Protein AF-A0AAV4ZH35-F1 (afdb_monomer)

Sequence (148 aa):
MRELVISVLALAVAAFVAVSGIGYVSPGAATRTEATAAATAGFRAYGGALTAYRISNRTLPSPAVWREELAPYLPGGSPLAPKGYAWSFGQDAAGPWFCISADAVEGRLQALRKAAAMFPHGAVSVGGACAGEGGAEAVAATYRPIGS

Nearest PDB structures (foldseek):
  5fr7-assembly1_B  TM=5.353E-01  e=1.078E+00  Erwinia amylovora CFBP1430
  6z46-assembly1_W  TM=4.268E-01  e=6.528E-01  Sulfolobus acidocaldarius
  2ab5-assembly1_B  TM=4.477E-01  e=1.147E+00  Saccharomyces cerevisiae
  4u6r-assembly1_A  TM=4.838E-01  e=5.854E+00  Homo sapiens
  6lad-assembly7_C  TM=2.116E-01  e=8.930E-01  Akkermansia muciniphila ATCC BAA-835

Structure (mmCIF, N/CA/C/O backbone):
data_AF-A0AAV4ZH35-F1
#
_entry.id   AF-A0AAV4ZH35-F1
#
loop_
_atom_site.group_PDB
_atom_site.id
_atom_site.type_symbol
_atom_site.label_atom_id
_atom_site.label_alt_id
_atom_site.label_comp_id
_atom_site.label_asym_id
_atom_site.label_entity_id
_atom_site.label_seq_id
_atom_site.pdbx_PDB_ins_code
_atom_site.Cartn_x
_atom_site.Cartn_y
_atom_site.Cartn_z
_atom_site.occupancy
_atom_site.B_iso_or_equiv
_atom_site.auth_seq_id
_atom_site.auth_comp_id
_atom_site.auth_asym_id
_atom_site.auth_atom_id
_atom_site.pdbx_PDB_model_num
ATOM 1 N N . MET A 1 1 ? -54.507 5.232 33.205 1.00 55.41 1 MET A N 1
ATOM 2 C CA . MET A 1 1 ? -53.692 4.056 32.812 1.00 55.41 1 MET A CA 1
ATOM 3 C C . MET A 1 1 ? -53.226 4.105 31.359 1.00 55.41 1 MET A C 1
ATOM 5 O O . MET A 1 1 ? -52.036 3.957 31.142 1.00 55.41 1 MET A O 1
ATOM 9 N N . ARG A 1 2 ? -54.102 4.362 30.375 1.00 56.75 2 ARG A N 1
ATOM 10 C CA . ARG A 1 2 ? -53.737 4.434 28.942 1.00 56.75 2 ARG A CA 1
ATOM 11 C C . ARG A 1 2 ? -52.661 5.485 28.610 1.00 56.75 2 ARG A C 1
ATOM 13 O O . ARG A 1 2 ? -51.748 5.182 27.857 1.00 56.75 2 ARG A O 1
ATOM 20 N N . GLU A 1 3 ? -52.734 6.660 29.235 1.00 58.72 3 GLU A N 1
ATOM 21 C CA . GLU A 1 3 ? -51.742 7.746 29.104 1.00 58.72 3 GLU A CA 1
ATOM 22 C C . GLU A 1 3 ? -50.324 7.294 29.502 1.00 58.72 3 GLU A C 1
ATOM 24 O O . GLU A 1 3 ? -49.390 7.444 28.723 1.00 58.72 3 GLU A O 1
ATOM 29 N N . LEU A 1 4 ? -50.189 6.645 30.668 1.00 64.75 4 LEU A N 1
ATOM 30 C CA . LEU A 1 4 ? -48.919 6.135 31.211 1.00 64.75 4 LEU A CA 1
ATOM 31 C C . LEU A 1 4 ? -48.272 5.076 30.310 1.00 64.75 4 LEU A C 1
ATOM 33 O O . LEU A 1 4 ? -47.059 5.076 30.123 1.00 64.75 4 LEU A O 1
ATOM 37 N N . VAL A 1 5 ? -49.077 4.186 29.726 1.00 71.25 5 VAL A N 1
ATOM 38 C CA . VAL A 1 5 ? -48.578 3.144 28.815 1.00 71.25 5 VAL A CA 1
ATOM 39 C C . VAL A 1 5 ? -47.995 3.767 27.545 1.00 71.25 5 VAL A C 1
ATOM 41 O O . VAL A 1 5 ? -46.941 3.341 27.081 1.00 71.25 5 VAL A O 1
ATOM 44 N N . ILE A 1 6 ? -48.636 4.812 27.012 1.00 72.38 6 ILE A N 1
ATOM 45 C CA . ILE A 1 6 ? -48.166 5.517 25.812 1.00 72.38 6 ILE A CA 1
ATOM 46 C C . ILE A 1 6 ? -46.859 6.267 26.100 1.00 72.38 6 ILE A C 1
ATOM 48 O O . ILE A 1 6 ? -45.949 6.234 25.272 1.00 72.38 6 ILE A O 1
ATOM 52 N N . SER A 1 7 ? -46.720 6.883 27.280 1.00 72.00 7 SER A N 1
ATOM 53 C CA . SER A 1 7 ? -45.491 7.601 27.653 1.00 72.00 7 SER A CA 1
ATOM 54 C C . SER A 1 7 ? -44.292 6.657 27.770 1.00 72.00 7 SER A C 1
ATOM 56 O O . SER A 1 7 ? -43.209 6.967 27.276 1.00 72.00 7 SER A O 1
ATOM 58 N N . VAL A 1 8 ? -44.485 5.486 28.384 1.00 73.00 8 VAL A N 1
ATOM 59 C CA . VAL A 1 8 ? -43.427 4.474 28.539 1.00 73.00 8 VAL A CA 1
ATOM 60 C C . VAL A 1 8 ? -43.024 3.891 27.185 1.00 73.00 8 VAL A C 1
ATOM 62 O O . VAL A 1 8 ? -41.834 3.722 26.921 1.00 73.00 8 VAL A O 1
ATOM 65 N N . LEU A 1 9 ? -43.991 3.646 26.295 1.00 73.19 9 LEU A N 1
ATOM 66 C CA . LEU A 1 9 ? -43.707 3.157 24.946 1.00 73.19 9 LEU A CA 1
ATOM 67 C C . LEU A 1 9 ? -42.924 4.192 24.123 1.00 73.19 9 LEU A C 1
ATOM 69 O O . LEU A 1 9 ? -41.961 3.840 23.447 1.00 73.19 9 LEU A O 1
ATOM 73 N N . ALA A 1 10 ? -43.294 5.472 24.219 1.00 71.75 10 ALA A N 1
ATOM 74 C CA . ALA A 1 10 ? -42.592 6.558 23.542 1.00 71.75 10 ALA A CA 1
ATOM 75 C C . ALA A 1 10 ? -41.143 6.698 24.034 1.00 71.75 10 ALA A C 1
ATOM 77 O O . ALA A 1 10 ? -40.230 6.855 23.223 1.00 71.75 10 ALA A O 1
ATOM 78 N N . LEU A 1 11 ? -40.916 6.568 25.347 1.00 72.00 11 LEU A N 1
ATOM 79 C CA . LEU A 1 11 ? -39.571 6.591 25.923 1.00 72.00 11 LEU A CA 1
ATOM 80 C C . LEU A 1 11 ? -38.731 5.390 25.468 1.00 72.00 11 LEU A C 1
ATOM 82 O O . LEU A 1 11 ? -37.556 5.551 25.143 1.00 72.00 11 LEU A O 1
ATOM 86 N N . ALA A 1 12 ? -39.333 4.199 25.400 1.00 68.50 12 ALA A N 1
ATOM 87 C CA . ALA A 1 12 ? -38.664 2.989 24.932 1.00 68.50 12 ALA A CA 1
ATOM 88 C C . ALA A 1 12 ? -38.254 3.098 23.455 1.00 68.50 12 ALA A C 1
ATOM 90 O O . ALA A 1 12 ? -37.127 2.754 23.104 1.00 68.50 12 ALA A O 1
ATOM 91 N N . VAL A 1 13 ? -39.129 3.638 22.601 1.00 74.25 13 VAL A N 1
ATOM 92 C CA . VAL A 1 13 ? -38.826 3.871 21.180 1.00 74.25 13 VAL A CA 1
ATOM 93 C C . VAL A 1 13 ? -37.738 4.935 21.020 1.00 74.25 13 VAL A C 1
ATOM 95 O O . VAL A 1 13 ? -36.795 4.726 20.259 1.00 74.25 13 VAL A O 1
ATOM 98 N N . ALA A 1 14 ? -37.803 6.037 21.771 1.00 67.44 14 ALA A N 1
ATOM 99 C CA . ALA A 1 14 ? -36.778 7.080 21.735 1.00 67.44 14 ALA A CA 1
ATOM 100 C C . ALA A 1 14 ? -35.400 6.557 22.182 1.00 67.44 14 ALA A C 1
ATOM 102 O O . ALA A 1 14 ? -34.391 6.849 21.539 1.00 67.44 14 ALA A O 1
ATOM 103 N N . ALA A 1 15 ? -35.356 5.728 23.229 1.00 66.06 15 ALA A N 1
ATOM 104 C CA . ALA A 1 15 ? -34.130 5.079 23.684 1.00 66.06 15 ALA A CA 1
ATOM 105 C C . ALA A 1 15 ? -33.573 4.104 22.633 1.00 66.06 15 ALA A C 1
ATOM 107 O O . ALA A 1 15 ? -32.371 4.104 22.371 1.00 66.06 15 ALA A O 1
ATOM 108 N N . PHE A 1 16 ? -34.437 3.324 21.976 1.00 63.53 16 PHE A N 1
ATOM 109 C CA . PHE A 1 16 ? -34.023 2.406 20.914 1.00 63.53 16 PHE A CA 1
ATOM 110 C C . PHE A 1 16 ? -33.427 3.159 19.720 1.00 63.53 16 PHE A C 1
ATOM 112 O O . PHE A 1 16 ? -32.374 2.778 19.211 1.00 63.53 16 PHE A O 1
ATOM 119 N N . VAL A 1 17 ? -34.047 4.268 19.307 1.00 63.22 17 VAL A N 1
ATOM 120 C CA . VAL A 1 17 ? -33.552 5.122 18.215 1.00 63.22 17 VAL A CA 1
ATOM 121 C C . VAL A 1 17 ? -32.226 5.788 18.587 1.00 63.22 17 VAL A C 1
ATOM 123 O O . V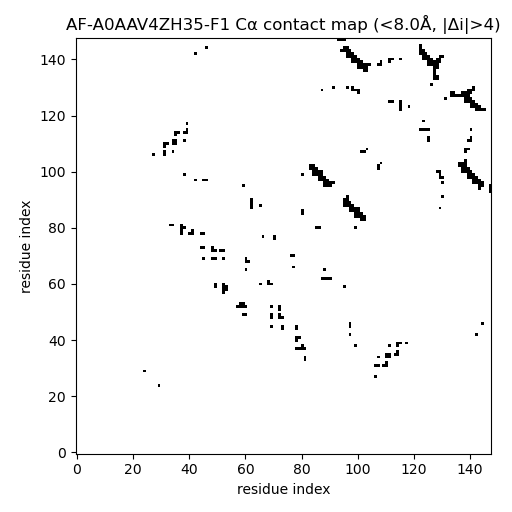AL A 1 17 ? -31.315 5.810 17.762 1.00 63.22 17 VAL A O 1
ATOM 126 N N . ALA A 1 18 ? -32.067 6.262 19.825 1.00 60.84 18 ALA A N 1
ATOM 127 C CA . ALA A 1 18 ? -30.813 6.852 20.291 1.00 60.84 18 ALA A CA 1
ATOM 128 C C . ALA A 1 18 ? -29.662 5.829 20.301 1.00 60.84 18 ALA A C 1
ATOM 130 O O . ALA A 1 18 ? -28.584 6.113 19.780 1.00 60.84 18 ALA A O 1
ATOM 131 N N . VAL A 1 19 ? -29.896 4.613 20.808 1.00 60.50 19 VAL A N 1
ATOM 132 C CA . VAL A 1 19 ? -28.891 3.533 20.814 1.00 60.50 19 VAL A CA 1
ATOM 133 C C . VAL A 1 19 ? -28.550 3.078 19.388 1.00 60.50 19 VAL A C 1
ATOM 135 O O . VAL A 1 19 ? -27.380 2.869 19.069 1.00 60.50 19 VAL A O 1
ATOM 138 N N . SER A 1 20 ? -29.548 3.003 18.503 1.00 54.78 20 SER A N 1
ATOM 139 C CA . SER A 1 20 ? -29.356 2.667 17.083 1.00 54.78 20 SER A CA 1
ATOM 140 C C . SER A 1 20 ? -28.564 3.746 16.333 1.00 54.78 20 SER A C 1
ATOM 142 O O . SER A 1 20 ? -27.688 3.433 15.527 1.00 54.78 20 SER A O 1
ATOM 144 N N . GLY A 1 21 ? -28.845 5.023 16.614 1.00 48.28 21 GLY A N 1
ATOM 145 C CA . GLY A 1 21 ? -28.201 6.173 15.978 1.00 48.28 21 GLY A CA 1
ATOM 146 C C . GLY A 1 21 ? -26.740 6.353 16.394 1.00 48.28 21 GLY A C 1
ATOM 147 O O . GLY A 1 21 ? -25.889 6.619 15.546 1.00 48.28 21 GLY A O 1
ATOM 148 N N . ILE A 1 22 ? -26.419 6.119 17.671 1.00 50.59 22 ILE A N 1
ATOM 149 C CA . ILE A 1 22 ? -25.038 6.163 18.186 1.00 50.59 22 ILE A CA 1
ATOM 150 C C . ILE A 1 22 ? -24.180 5.038 17.573 1.00 50.59 22 ILE A C 1
ATOM 152 O O . ILE A 1 22 ? -22.976 5.212 17.378 1.00 50.59 22 ILE A O 1
ATOM 156 N N . GLY A 1 23 ? -24.789 3.909 17.193 1.00 44.31 23 GLY A N 1
ATOM 157 C CA . GLY A 1 23 ? -24.106 2.827 16.479 1.00 44.31 23 GLY A CA 1
ATOM 158 C C . GLY A 1 23 ? -23.766 3.143 15.015 1.00 44.31 23 GLY A C 1
ATOM 159 O O . GLY A 1 23 ? -22.808 2.582 14.481 1.00 44.31 23 GLY A O 1
ATOM 160 N N . TYR A 1 24 ? -24.511 4.044 14.365 1.00 45.50 24 TYR A N 1
ATOM 161 C CA . TYR A 1 24 ? -24.396 4.290 12.921 1.00 45.50 24 TYR A CA 1
ATOM 162 C C . TYR A 1 24 ? -23.311 5.314 12.555 1.00 45.50 24 TYR A C 1
ATOM 164 O O . TYR A 1 24 ? -22.731 5.245 11.474 1.00 45.50 24 TYR A O 1
ATOM 172 N N . VAL A 1 25 ? -22.986 6.238 13.466 1.00 45.81 25 VAL A N 1
ATOM 173 C CA . VAL A 1 25 ? -21.999 7.307 13.233 1.00 45.81 25 VAL A CA 1
ATOM 174 C C . VAL A 1 25 ? -20.886 7.223 14.271 1.00 45.81 25 VAL A C 1
ATOM 176 O O . VAL A 1 25 ? -20.601 8.161 15.004 1.00 45.81 25 VAL A O 1
ATOM 179 N N . SER A 1 26 ? -20.236 6.065 14.358 1.00 47.34 26 SER A N 1
ATOM 180 C CA . SER A 1 26 ? -18.949 5.969 15.043 1.00 47.34 26 SER A CA 1
ATOM 181 C C . SER A 1 26 ? -17.914 6.752 14.216 1.00 47.34 26 SER A C 1
ATOM 183 O O . SER A 1 26 ? -17.639 6.355 13.081 1.00 47.34 26 SER A O 1
ATOM 185 N N . PRO A 1 27 ? -17.266 7.810 14.741 1.00 51.34 27 PRO A N 1
ATOM 186 C CA . PRO A 1 27 ? -16.141 8.464 14.057 1.00 51.34 27 PRO A CA 1
ATOM 187 C C . PRO A 1 27 ? -15.006 7.468 13.756 1.00 51.34 27 PRO A C 1
ATOM 189 O O . PRO A 1 27 ? -14.281 7.577 12.766 1.00 51.34 27 PRO A O 1
ATOM 192 N N . GLY A 1 28 ? -14.904 6.426 14.588 1.00 51.75 28 GLY A N 1
ATOM 193 C CA . GLY A 1 28 ? -14.036 5.274 14.374 1.00 51.75 28 GLY A CA 1
ATOM 194 C C . GLY A 1 28 ? -14.441 4.396 13.184 1.00 51.75 28 GLY A C 1
ATOM 195 O O . GLY A 1 28 ? -13.598 3.695 12.641 1.00 51.75 28 GLY A O 1
ATOM 196 N N . ALA A 1 29 ? -15.706 4.374 12.760 1.00 55.56 29 ALA A N 1
ATOM 197 C CA . ALA A 1 29 ? -16.138 3.654 11.560 1.00 55.56 29 ALA A CA 1
ATOM 198 C C . ALA A 1 29 ? -15.768 4.414 10.280 1.00 55.56 29 ALA A C 1
ATOM 200 O O . ALA A 1 29 ? -15.190 3.800 9.386 1.00 55.56 29 ALA A O 1
ATOM 201 N N . ALA A 1 30 ? -16.001 5.731 10.234 1.00 56.06 30 ALA A N 1
ATOM 202 C CA . ALA A 1 30 ? -15.651 6.577 9.087 1.00 56.06 30 ALA A CA 1
ATOM 203 C C . ALA A 1 30 ? -14.135 6.581 8.810 1.00 56.06 30 ALA A C 1
ATOM 205 O O . ALA A 1 30 ? -13.688 6.314 7.696 1.00 56.06 30 ALA A O 1
ATOM 206 N N . THR A 1 31 ? -13.326 6.757 9.858 1.00 61.12 31 THR A N 1
ATOM 207 C CA . THR A 1 31 ? -11.858 6.689 9.751 1.00 61.12 31 THR A CA 1
ATOM 208 C C . THR A 1 31 ? -11.361 5.303 9.328 1.00 61.12 31 THR A C 1
ATOM 210 O O . THR A 1 31 ? -10.392 5.192 8.577 1.00 61.12 31 THR A O 1
ATOM 213 N N . ARG A 1 32 ? -12.040 4.224 9.747 1.00 69.56 32 ARG A N 1
ATOM 214 C CA . ARG A 1 32 ? -11.732 2.858 9.292 1.00 69.56 32 ARG A CA 1
ATOM 215 C C . ARG A 1 32 ? -12.090 2.647 7.823 1.00 69.56 32 ARG A C 1
ATOM 217 O O . ARG A 1 32 ? -11.310 2.011 7.117 1.00 69.56 32 ARG A O 1
ATOM 224 N N . THR A 1 33 ? -13.231 3.150 7.352 1.00 73.81 33 THR A N 1
ATOM 225 C CA . THR A 1 33 ? -13.633 3.023 5.942 1.00 73.81 33 THR A CA 1
ATOM 226 C C . THR A 1 33 ? -12.721 3.819 5.021 1.00 73.81 33 THR A C 1
ATOM 228 O O . THR A 1 33 ? -12.295 3.283 4.002 1.00 73.81 33 THR A O 1
ATOM 231 N N . GLU A 1 34 ? -12.339 5.036 5.411 1.00 77.44 34 GLU A N 1
ATOM 232 C CA . GLU A 1 34 ? -11.369 5.846 4.669 1.00 77.44 34 GLU A CA 1
ATOM 233 C C . GLU A 1 34 ? -10.002 5.168 4.616 1.00 77.44 34 GLU A C 1
ATOM 235 O O . GLU A 1 34 ? -9.431 5.027 3.538 1.00 77.44 34 GLU A O 1
ATOM 240 N N . ALA A 1 35 ? -9.500 4.671 5.754 1.00 80.31 35 ALA A N 1
ATOM 241 C CA . ALA A 1 35 ? -8.216 3.979 5.793 1.00 80.31 35 ALA A CA 1
ATOM 242 C C . ALA A 1 35 ? -8.216 2.702 4.942 1.00 80.31 35 ALA A C 1
ATOM 244 O O . ALA A 1 35 ? -7.252 2.430 4.228 1.00 80.31 35 ALA A O 1
ATOM 245 N N . THR A 1 36 ? -9.318 1.949 4.974 1.00 83.31 36 THR A N 1
ATOM 246 C CA . THR A 1 36 ? -9.499 0.754 4.142 1.00 83.31 36 THR A CA 1
ATOM 247 C C . THR A 1 36 ? -9.489 1.124 2.659 1.00 83.31 36 THR A C 1
ATOM 249 O O . THR A 1 36 ? -8.731 0.544 1.886 1.00 83.31 36 THR A O 1
ATOM 252 N N . ALA A 1 37 ? -10.291 2.117 2.263 1.00 82.69 37 ALA A N 1
ATOM 253 C CA . ALA A 1 37 ? -10.400 2.554 0.876 1.00 82.69 37 ALA A CA 1
ATOM 254 C C . ALA A 1 37 ? -9.071 3.111 0.345 1.00 82.69 37 ALA A C 1
ATOM 256 O O . ALA A 1 37 ? -8.650 2.741 -0.750 1.00 82.69 37 ALA A O 1
ATOM 257 N N . ALA A 1 38 ? -8.382 3.937 1.135 1.00 83.81 38 ALA A N 1
ATOM 258 C CA . ALA A 1 38 ? -7.092 4.510 0.771 1.00 83.81 38 ALA A CA 1
ATOM 259 C C . ALA A 1 38 ? -6.000 3.437 0.643 1.00 83.81 38 ALA A C 1
ATOM 261 O O . ALA A 1 38 ? -5.235 3.465 -0.320 1.00 83.81 38 ALA A O 1
ATOM 262 N N . ALA A 1 39 ? -5.957 2.453 1.549 1.00 86.06 39 ALA A N 1
ATOM 263 C CA . ALA A 1 39 ? -5.027 1.330 1.445 1.00 86.06 39 ALA A CA 1
ATOM 264 C C . ALA A 1 39 ? -5.305 0.483 0.191 1.00 86.06 39 ALA A C 1
ATOM 266 O O . ALA A 1 39 ? -4.396 0.223 -0.595 1.00 86.06 39 ALA A O 1
ATOM 267 N N . THR A 1 40 ? -6.565 0.104 -0.053 1.00 86.44 40 THR A N 1
ATOM 268 C CA . THR A 1 40 ? -6.943 -0.692 -1.231 1.00 86.44 40 THR A CA 1
ATOM 269 C C . THR A 1 40 ? -6.671 0.047 -2.543 1.00 86.44 40 THR A C 1
ATOM 271 O O . THR A 1 40 ? -6.119 -0.544 -3.474 1.00 86.44 40 THR A O 1
ATOM 274 N N . ALA A 1 41 ? -7.028 1.331 -2.631 1.00 85.00 41 ALA A N 1
ATOM 275 C CA . ALA A 1 41 ? -6.751 2.155 -3.804 1.00 85.00 41 ALA A CA 1
ATOM 276 C C . ALA A 1 41 ? -5.242 2.335 -4.013 1.00 85.00 41 ALA A C 1
ATOM 278 O O . ALA A 1 41 ? -4.763 2.167 -5.132 1.00 85.00 41 ALA A O 1
ATOM 279 N N . GLY A 1 42 ? -4.491 2.593 -2.938 1.00 87.00 42 GLY A N 1
ATOM 280 C CA . GLY A 1 42 ? -3.040 2.749 -2.978 1.00 87.00 42 GLY A CA 1
ATOM 281 C C . GLY A 1 42 ? -2.325 1.500 -3.481 1.00 87.00 42 GLY A C 1
ATOM 282 O O . GLY A 1 42 ? -1.528 1.595 -4.407 1.00 87.00 42 GLY A O 1
ATOM 283 N N . PHE A 1 43 ? -2.665 0.315 -2.968 1.00 88.25 43 PHE A N 1
ATOM 284 C CA . PHE A 1 43 ? -2.069 -0.942 -3.435 1.00 88.25 43 PHE A CA 1
ATOM 285 C C . PHE A 1 43 ? -2.324 -1.202 -4.925 1.00 88.25 43 PHE A C 1
ATOM 287 O O . PHE A 1 43 ? -1.414 -1.609 -5.646 1.00 88.25 43 PHE A O 1
ATOM 294 N N . ARG A 1 44 ? -3.540 -0.927 -5.417 1.00 86.81 44 ARG A N 1
ATOM 295 C CA . ARG A 1 44 ? -3.870 -1.081 -6.844 1.00 86.81 44 ARG A CA 1
ATOM 296 C C . ARG A 1 44 ? -3.138 -0.060 -7.710 1.00 86.81 44 ARG A C 1
ATOM 298 O O . ARG A 1 44 ? -2.575 -0.433 -8.735 1.00 86.81 44 ARG A O 1
ATOM 305 N N . ALA A 1 45 ? -3.125 1.201 -7.285 1.00 87.75 45 ALA A N 1
ATOM 306 C CA . ALA A 1 45 ? -2.479 2.288 -8.009 1.00 87.75 45 ALA A CA 1
ATOM 307 C C . ALA A 1 45 ? -0.961 2.081 -8.091 1.00 87.75 45 ALA A C 1
ATOM 309 O O . ALA A 1 45 ? -0.403 2.093 -9.184 1.00 87.75 45 ALA A O 1
ATOM 310 N N . TYR A 1 46 ? -0.303 1.805 -6.963 1.00 89.38 46 TYR A N 1
ATOM 311 C CA . TYR A 1 46 ? 1.136 1.552 -6.931 1.00 89.38 46 TYR A CA 1
ATOM 312 C C . TYR A 1 46 ? 1.524 0.240 -7.608 1.00 89.38 46 TYR A C 1
ATOM 314 O O . TYR A 1 46 ? 2.534 0.200 -8.305 1.00 89.38 46 TYR A O 1
ATOM 322 N N . GLY A 1 47 ? 0.707 -0.812 -7.485 1.00 88.44 47 GLY A N 1
ATOM 323 C CA . GLY A 1 47 ? 0.904 -2.050 -8.237 1.00 88.44 47 GLY A CA 1
ATOM 324 C C . GLY A 1 47 ? 0.891 -1.814 -9.748 1.00 88.44 47 GLY A C 1
ATOM 325 O O . GLY A 1 47 ? 1.826 -2.214 -10.436 1.00 88.44 47 GLY A O 1
ATOM 326 N N . GLY A 1 48 ? -0.126 -1.110 -10.255 1.00 87.38 48 GLY A N 1
ATOM 327 C CA . GLY A 1 48 ? -0.224 -0.765 -11.675 1.00 87.38 48 GLY A CA 1
ATOM 328 C C . GLY A 1 48 ? 0.900 0.162 -12.146 1.00 87.38 48 GLY A C 1
ATOM 329 O O . GLY A 1 48 ? 1.500 -0.086 -13.193 1.00 87.38 48 GLY A O 1
ATOM 330 N N . ALA A 1 49 ? 1.237 1.182 -11.352 1.00 89.12 49 ALA A N 1
ATOM 331 C CA . ALA A 1 49 ? 2.333 2.100 -11.650 1.00 89.12 49 ALA A CA 1
ATOM 332 C C . ALA A 1 49 ? 3.685 1.380 -11.699 1.00 89.12 49 ALA A C 1
ATOM 334 O O . ALA A 1 49 ? 4.472 1.634 -12.605 1.00 89.12 49 ALA A O 1
ATOM 335 N N . LEU A 1 50 ? 3.943 0.438 -10.784 1.00 90.06 50 LEU A N 1
ATOM 336 C CA . LEU A 1 50 ? 5.162 -0.369 -10.805 1.00 90.06 50 LEU A CA 1
ATOM 337 C C . LEU A 1 50 ? 5.242 -1.233 -12.063 1.00 90.06 50 LEU A C 1
ATOM 339 O O . LEU A 1 50 ? 6.304 -1.325 -12.674 1.00 90.06 50 LEU A O 1
ATOM 343 N N . THR A 1 51 ? 4.133 -1.850 -12.474 1.00 89.56 51 THR A N 1
ATOM 344 C CA . THR A 1 51 ? 4.083 -2.607 -13.729 1.00 89.56 51 THR A CA 1
ATOM 345 C C . THR A 1 51 ? 4.411 -1.708 -14.923 1.00 89.56 51 THR A C 1
ATOM 347 O O . THR A 1 51 ? 5.266 -2.066 -15.732 1.00 89.56 51 THR A O 1
ATOM 350 N N . ALA A 1 52 ? 3.809 -0.519 -15.012 1.00 88.31 52 ALA A N 1
ATOM 351 C CA . ALA A 1 52 ? 4.080 0.436 -16.088 1.00 88.31 52 ALA A CA 1
ATOM 352 C C . ALA A 1 52 ? 5.532 0.959 -16.073 1.00 88.31 52 ALA A C 1
ATOM 354 O O . ALA A 1 52 ? 6.180 1.034 -17.122 1.00 88.31 52 ALA A O 1
ATOM 355 N N . TYR A 1 53 ? 6.071 1.242 -14.885 1.00 90.31 53 TYR A N 1
ATOM 356 C CA . TYR A 1 53 ? 7.464 1.638 -14.689 1.00 90.31 53 TYR A CA 1
ATOM 357 C C . TYR A 1 53 ? 8.425 0.540 -15.156 1.00 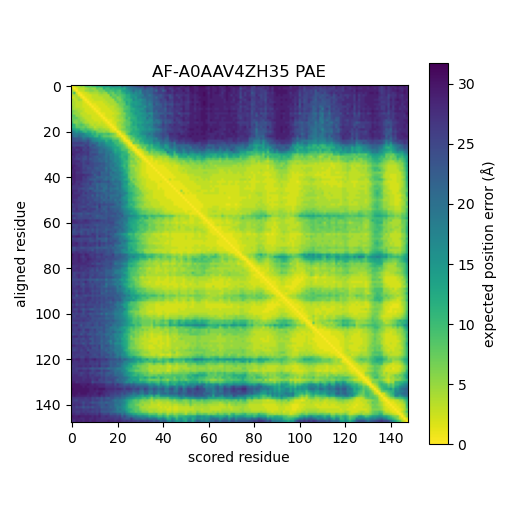90.31 53 TYR A C 1
ATOM 359 O O . TYR A 1 53 ? 9.360 0.820 -15.904 1.00 90.31 53 TYR A O 1
ATOM 367 N N . ARG A 1 54 ? 8.179 -0.723 -14.777 1.00 90.00 54 ARG A N 1
ATOM 368 C CA . ARG A 1 54 ? 9.008 -1.869 -15.188 1.00 90.00 54 ARG A CA 1
ATOM 369 C C . ARG A 1 54 ? 8.982 -2.082 -16.698 1.00 90.00 54 ARG A C 1
ATOM 371 O O . ARG A 1 5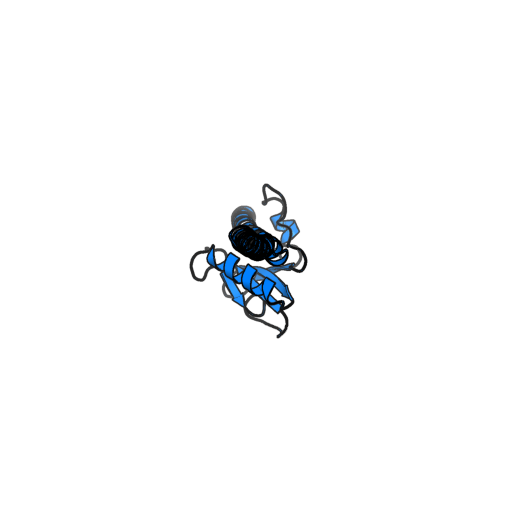4 ? 10.020 -2.390 -17.276 1.00 90.00 54 ARG A O 1
ATOM 378 N N . ILE A 1 55 ? 7.827 -1.900 -17.338 1.00 89.44 55 ILE A N 1
ATOM 379 C CA . ILE A 1 55 ? 7.703 -1.993 -18.801 1.00 89.44 55 ILE A CA 1
ATOM 380 C C . ILE A 1 55 ? 8.547 -0.908 -19.487 1.00 89.44 55 ILE A C 1
ATOM 382 O O . ILE A 1 55 ? 9.208 -1.191 -20.485 1.00 89.44 55 ILE A O 1
ATOM 386 N N . SER A 1 56 ? 8.558 0.305 -18.932 1.00 89.44 56 SER A N 1
ATOM 387 C CA . SER A 1 56 ? 9.212 1.470 -19.541 1.00 89.44 56 SER A CA 1
ATOM 388 C C . SER A 1 56 ? 10.724 1.510 -19.289 1.00 89.44 56 SER A C 1
ATOM 390 O O . SER A 1 56 ? 11.494 1.766 -20.209 1.00 89.44 56 SER A O 1
ATOM 392 N N . ASN A 1 57 ? 11.160 1.219 -18.060 1.00 88.94 57 ASN A N 1
ATOM 393 C CA . ASN A 1 57 ? 12.554 1.386 -17.631 1.00 88.94 57 ASN A CA 1
ATOM 394 C C . ASN A 1 57 ? 13.339 0.073 -17.545 1.00 88.94 57 ASN A C 1
ATOM 396 O O . ASN A 1 57 ? 14.564 0.095 -17.483 1.00 88.94 57 ASN A O 1
ATOM 400 N N . ARG A 1 58 ? 12.653 -1.081 -17.529 1.00 85.94 58 ARG A N 1
ATOM 401 C CA . ARG A 1 58 ? 13.245 -2.418 -17.305 1.00 85.94 58 ARG A CA 1
ATOM 402 C C . ARG A 1 58 ? 14.030 -2.556 -15.993 1.00 85.94 58 ARG A C 1
ATOM 404 O O . ARG A 1 58 ? 14.801 -3.497 -15.830 1.00 85.94 58 ARG A O 1
ATOM 411 N N . THR A 1 59 ? 13.801 -1.654 -15.047 1.00 86.88 59 THR A N 1
ATOM 412 C CA . THR A 1 59 ? 14.402 -1.635 -13.711 1.00 86.88 59 THR A CA 1
ATOM 413 C C . THR A 1 59 ? 13.312 -1.565 -12.642 1.00 86.88 59 THR A C 1
ATOM 415 O O . THR A 1 59 ? 12.128 -1.384 -12.944 1.00 86.88 59 THR A O 1
ATOM 418 N N . LEU A 1 60 ? 13.709 -1.748 -11.381 1.00 86.94 60 LEU A N 1
ATOM 419 C CA . LEU A 1 60 ? 12.871 -1.446 -10.224 1.00 86.94 60 LEU A CA 1
ATOM 420 C C . LEU A 1 60 ? 13.185 -0.034 -9.719 1.00 86.94 60 LEU A C 1
ATOM 422 O O . LEU A 1 60 ? 14.334 0.397 -9.840 1.00 86.94 60 LEU A O 1
ATOM 426 N N . PRO A 1 61 ? 12.188 0.672 -9.165 1.00 88.38 61 PRO A N 1
ATOM 427 C CA . PRO A 1 61 ? 12.410 1.992 -8.615 1.00 88.38 61 PRO A CA 1
ATOM 428 C C . PRO A 1 61 ? 13.275 1.934 -7.353 1.00 88.38 61 PRO A C 1
ATOM 430 O O . PRO A 1 61 ? 13.288 0.933 -6.630 1.00 88.38 61 PRO A O 1
ATOM 433 N N . SER A 1 62 ? 13.987 3.018 -7.064 1.00 88.31 62 SER A N 1
ATOM 434 C CA . SER A 1 62 ? 14.818 3.119 -5.863 1.00 88.31 62 SER A CA 1
ATOM 435 C C . SER A 1 62 ? 13.954 3.272 -4.602 1.00 88.31 62 SER A C 1
ATOM 437 O O . SER A 1 62 ? 13.114 4.171 -4.558 1.00 88.31 62 SER A O 1
ATOM 439 N N . PRO A 1 63 ? 14.185 2.501 -3.518 1.00 85.94 63 PRO A N 1
ATOM 440 C CA . PRO A 1 63 ? 13.441 2.642 -2.260 1.00 85.94 63 PRO A CA 1
ATOM 441 C C . PRO A 1 63 ? 13.459 4.038 -1.629 1.00 85.94 63 PRO A C 1
ATOM 443 O O . PRO A 1 63 ? 12.564 4.361 -0.853 1.00 85.94 63 PRO A O 1
ATOM 446 N N . ALA A 1 64 ? 14.444 4.877 -1.961 1.00 86.00 64 ALA A N 1
ATOM 447 C CA . ALA A 1 64 ? 14.536 6.240 -1.443 1.00 86.00 64 ALA A CA 1
ATOM 448 C C . ALA A 1 64 ? 13.642 7.242 -2.195 1.00 86.00 64 ALA A C 1
ATOM 450 O O . ALA A 1 64 ? 13.165 8.193 -1.584 1.00 86.00 64 ALA A O 1
ATOM 451 N N . VAL A 1 65 ? 13.420 7.032 -3.499 1.00 89.81 65 VAL A N 1
ATOM 452 C CA . VAL A 1 65 ? 12.751 7.993 -4.406 1.00 89.81 65 VAL A CA 1
ATOM 453 C C . VAL A 1 65 ? 11.636 7.353 -5.243 1.00 89.81 65 VAL A C 1
ATOM 455 O O . VAL A 1 65 ? 11.226 7.843 -6.294 1.00 89.81 65 VAL A O 1
ATOM 458 N N . TRP A 1 66 ? 11.127 6.211 -4.781 1.00 90.75 66 TRP A N 1
ATOM 459 C CA . TRP A 1 66 ? 10.134 5.419 -5.501 1.00 90.75 66 TRP A CA 1
ATOM 460 C C . TRP A 1 66 ? 8.845 6.196 -5.785 1.00 90.75 66 TRP A C 1
ATOM 462 O O . TRP A 1 66 ? 8.166 5.919 -6.770 1.00 90.75 66 TRP A O 1
ATOM 472 N N . ARG A 1 67 ? 8.477 7.163 -4.933 1.00 88.75 67 ARG A N 1
ATOM 473 C CA . ARG A 1 67 ? 7.258 7.957 -5.136 1.00 88.75 67 ARG A CA 1
ATOM 474 C C . ARG A 1 67 ? 7.417 8.906 -6.307 1.00 88.75 67 ARG A C 1
ATOM 476 O O . ARG A 1 67 ? 6.498 9.010 -7.111 1.00 88.75 67 ARG A O 1
ATOM 483 N N . GLU A 1 68 ? 8.558 9.577 -6.399 1.00 89.62 68 GLU A N 1
ATOM 484 C CA . GLU A 1 68 ? 8.895 10.482 -7.492 1.00 89.62 68 GLU A CA 1
ATOM 485 C C . GLU A 1 68 ? 9.018 9.710 -8.807 1.00 89.62 68 GLU A C 1
ATOM 487 O O . GLU A 1 68 ? 8.505 10.146 -9.834 1.00 89.62 68 GLU A O 1
ATOM 492 N N . GLU A 1 69 ? 9.625 8.525 -8.763 1.00 89.81 69 GLU A N 1
ATOM 493 C CA . GLU A 1 69 ? 9.805 7.664 -9.932 1.00 89.81 69 GLU A CA 1
ATOM 494 C C . GLU A 1 69 ? 8.492 7.047 -10.442 1.00 89.81 69 GLU A C 1
ATOM 496 O O . GLU A 1 69 ? 8.322 6.872 -11.651 1.00 89.81 69 GLU A O 1
ATOM 501 N N . LEU A 1 70 ? 7.541 6.742 -9.549 1.00 89.12 70 LEU A N 1
ATOM 502 C CA . LEU A 1 70 ? 6.220 6.223 -9.924 1.00 89.12 70 LEU A CA 1
ATOM 503 C C . LEU A 1 70 ? 5.194 7.321 -10.235 1.00 89.12 70 LEU A C 1
ATOM 505 O O . LEU A 1 70 ? 4.195 7.025 -10.891 1.00 89.12 70 LEU A O 1
ATOM 509 N N . ALA A 1 71 ? 5.417 8.568 -9.806 1.00 89.25 71 ALA A N 1
ATOM 510 C CA . ALA A 1 71 ? 4.483 9.680 -10.012 1.00 89.25 71 ALA A CA 1
ATOM 511 C C . ALA A 1 71 ? 4.024 9.858 -11.477 1.00 89.25 71 ALA A C 1
ATOM 513 O O . ALA A 1 71 ? 2.821 10.034 -11.683 1.00 89.25 71 ALA A O 1
ATOM 514 N N . PRO A 1 72 ? 4.896 9.740 -12.503 1.00 88.88 72 PRO A N 1
ATOM 515 C CA . PRO A 1 72 ? 4.482 9.851 -13.905 1.00 88.88 72 PRO A CA 1
ATOM 516 C C . PRO A 1 72 ? 3.494 8.767 -14.359 1.00 88.88 72 PRO A C 1
ATOM 518 O O . PRO A 1 72 ? 2.771 8.962 -15.331 1.00 88.88 72 PRO A O 1
ATOM 521 N N . TYR A 1 73 ? 3.452 7.627 -13.666 1.00 86.50 73 TYR A N 1
ATOM 522 C CA . TYR A 1 73 ? 2.638 6.461 -14.022 1.00 86.50 73 TYR A CA 1
ATOM 523 C C . TYR A 1 73 ? 1.323 6.386 -13.230 1.00 86.50 73 TYR A C 1
ATOM 525 O O . TYR A 1 73 ? 0.605 5.389 -13.312 1.00 86.50 73 TYR A O 1
ATOM 533 N N . LEU A 1 74 ? 0.997 7.427 -12.457 1.00 87.12 74 LEU A N 1
ATOM 534 C CA . LEU A 1 74 ? -0.192 7.498 -11.610 1.00 87.12 74 LEU A CA 1
ATOM 535 C C . LEU A 1 74 ? -1.192 8.519 -12.188 1.00 87.12 74 LEU A C 1
ATOM 537 O O . LEU A 1 74 ? -1.078 9.712 -11.905 1.00 87.12 74 LEU A O 1
ATOM 541 N N . PRO A 1 75 ? -2.213 8.084 -12.958 1.00 70.50 75 PRO A N 1
ATOM 542 C CA . PRO A 1 75 ? -3.106 8.977 -13.713 1.00 70.50 75 PRO A CA 1
ATOM 543 C C . PRO A 1 75 ? -4.043 9.859 -12.860 1.00 70.50 75 PRO A C 1
ATOM 545 O O . PRO A 1 75 ? -4.835 10.617 -13.408 1.00 70.50 75 PRO A O 1
ATOM 548 N N . GLY A 1 76 ? -3.955 9.793 -11.529 1.00 72.06 76 GLY A N 1
ATOM 549 C CA . GLY A 1 76 ? -4.682 10.656 -10.588 1.00 72.06 76 GLY A CA 1
ATOM 550 C C . GLY A 1 76 ? -3.789 11.265 -9.503 1.00 72.06 76 GLY A C 1
ATOM 551 O O . GLY A 1 76 ? -4.300 11.751 -8.498 1.00 72.06 76 GLY A O 1
ATOM 552 N N . GLY A 1 77 ? -2.465 11.211 -9.682 1.00 77.69 77 GLY A N 1
ATOM 553 C CA . GLY A 1 77 ? -1.491 11.602 -8.668 1.00 77.69 77 GLY A CA 1
ATOM 554 C C . GLY A 1 77 ? -1.204 10.509 -7.636 1.00 77.69 77 GLY A C 1
ATOM 555 O O . GLY A 1 77 ? -1.754 9.406 -7.674 1.00 77.69 77 GLY A O 1
ATOM 556 N N . SER A 1 78 ? -0.290 10.818 -6.717 1.00 79.88 78 SER A N 1
ATOM 557 C CA . SER A 1 78 ? 0.196 9.867 -5.718 1.00 79.88 78 SER A CA 1
ATOM 558 C C . SER A 1 78 ? -0.856 9.577 -4.642 1.00 79.88 78 SER A C 1
ATOM 560 O O . SER A 1 78 ? -1.301 10.516 -3.976 1.00 79.88 78 SER A O 1
ATOM 562 N N . PRO A 1 79 ? -1.218 8.298 -4.407 1.00 82.12 79 PRO A N 1
ATOM 563 C CA . PRO A 1 79 ? -2.075 7.908 -3.296 1.00 82.12 79 PRO A CA 1
ATOM 564 C C . PRO A 1 79 ? -1.562 8.472 -1.969 1.00 82.12 79 PRO A C 1
ATOM 566 O O . PRO A 1 79 ? -0.468 8.145 -1.504 1.00 82.12 79 PRO A O 1
ATOM 569 N N . LEU A 1 80 ? -2.361 9.329 -1.340 1.00 82.50 80 LEU A N 1
ATOM 570 C CA . LEU A 1 80 ? -2.043 9.849 -0.018 1.00 82.50 80 LEU A CA 1
ATOM 571 C C . LEU A 1 80 ? -2.259 8.757 1.028 1.00 82.50 80 LEU A C 1
ATOM 573 O O . LEU A 1 80 ? -3.239 8.010 0.987 1.00 82.50 80 LEU A O 1
ATOM 577 N N . ALA A 1 81 ? -1.337 8.672 1.985 1.00 84.06 81 ALA A N 1
ATOM 578 C CA . ALA A 1 81 ? -1.573 7.853 3.159 1.00 84.06 81 ALA A CA 1
ATOM 579 C C . ALA A 1 81 ? -2.653 8.530 4.027 1.00 84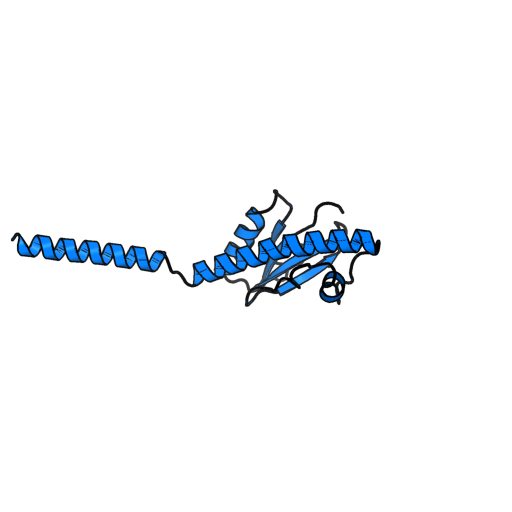.06 81 ALA A C 1
ATOM 581 O O . ALA A 1 81 ? -2.575 9.741 4.258 1.00 84.06 81 ALA A O 1
ATOM 582 N N . PRO A 1 82 ? -3.654 7.782 4.521 1.00 82.06 82 PRO A N 1
ATOM 583 C CA . PRO A 1 82 ? -4.589 8.293 5.514 1.00 82.06 82 PRO A CA 1
ATOM 584 C C . PRO A 1 82 ? -3.839 8.742 6.779 1.00 82.06 82 PRO A C 1
ATOM 586 O O . PRO A 1 82 ? -2.732 8.284 7.066 1.00 82.06 82 PRO A O 1
ATOM 589 N N . LYS A 1 83 ? -4.428 9.657 7.556 1.00 81.19 83 LYS A N 1
ATOM 590 C CA . LYS A 1 83 ? -3.756 10.262 8.718 1.00 81.19 83 LYS A CA 1
ATOM 591 C C . LYS A 1 83 ? -3.285 9.195 9.717 1.00 81.19 83 LYS A C 1
ATOM 593 O O . LYS A 1 83 ? -4.079 8.382 10.187 1.00 81.19 83 LYS A O 1
ATOM 598 N N . GLY A 1 84 ? -2.002 9.247 10.078 1.00 81.19 84 GLY A N 1
ATOM 599 C CA . GLY A 1 84 ? -1.375 8.277 10.982 1.00 81.19 84 GLY A CA 1
ATOM 600 C C . GLY A 1 84 ? -0.944 6.974 10.308 1.00 81.19 84 GLY A C 1
ATOM 601 O O . GLY A 1 84 ? -0.610 6.032 11.017 1.00 81.19 84 GLY A O 1
ATOM 602 N N . TYR A 1 85 ? -0.961 6.921 8.974 1.00 85.75 85 TYR A N 1
ATOM 603 C CA . TYR A 1 85 ? -0.365 5.852 8.181 1.00 85.75 85 TYR A CA 1
ATOM 604 C C . TYR A 1 85 ? 0.781 6.398 7.328 1.00 85.75 85 TYR A C 1
ATOM 606 O O . TYR A 1 85 ? 0.797 7.576 6.963 1.00 85.75 85 TYR A O 1
ATOM 614 N N . ALA A 1 86 ? 1.714 5.529 6.958 1.00 88.75 86 ALA A N 1
ATOM 615 C CA . ALA A 1 86 ? 2.828 5.848 6.082 1.00 88.75 86 ALA A CA 1
ATOM 616 C C . ALA A 1 86 ? 3.008 4.760 5.021 1.00 88.75 86 ALA A C 1
ATOM 618 O O . ALA A 1 86 ? 2.991 3.572 5.329 1.00 88.75 86 ALA A O 1
ATOM 619 N N . TRP A 1 87 ? 3.194 5.182 3.769 1.00 89.94 87 TRP A N 1
ATOM 620 C CA . TRP A 1 87 ? 3.578 4.293 2.675 1.00 89.94 87 TRP A CA 1
ATOM 621 C C . TRP A 1 87 ? 5.093 4.107 2.632 1.00 89.94 87 TRP A C 1
ATOM 623 O O . TRP A 1 87 ? 5.848 5.084 2.634 1.00 89.94 87 TRP A O 1
ATOM 633 N N . SER A 1 88 ? 5.528 2.867 2.489 1.00 89.38 88 SER A N 1
ATOM 634 C CA . SER A 1 88 ? 6.903 2.488 2.206 1.00 89.38 88 SER A CA 1
ATOM 635 C C . SER A 1 88 ? 6.951 1.516 1.033 1.00 89.38 88 SER A C 1
ATOM 637 O O . SER A 1 88 ? 5.987 0.811 0.723 1.00 89.38 88 SER A O 1
ATOM 639 N N . PHE A 1 89 ? 8.091 1.510 0.362 1.00 89.69 89 PHE A N 1
ATOM 640 C CA . PHE A 1 89 ? 8.404 0.584 -0.708 1.00 89.69 89 PHE A CA 1
ATOM 641 C C . PHE A 1 89 ? 9.749 -0.046 -0.394 1.00 89.69 89 PHE A C 1
ATOM 643 O O . PHE A 1 89 ? 10.644 0.612 0.139 1.00 89.69 89 PHE A O 1
ATOM 650 N N . GLY A 1 90 ? 9.886 -1.311 -0.746 1.00 88.56 90 GLY A N 1
ATOM 651 C CA . GLY A 1 90 ? 11.150 -2.002 -0.658 1.00 88.56 90 GLY A CA 1
ATOM 652 C C . GLY A 1 90 ? 11.169 -3.213 -1.564 1.00 88.56 90 GLY A C 1
ATOM 653 O O . GLY A 1 90 ? 10.226 -3.501 -2.302 1.00 88.56 90 GLY A O 1
ATOM 654 N N . GLN A 1 91 ? 12.289 -3.909 -1.508 1.00 87.12 91 GLN A N 1
ATOM 655 C CA . GLN A 1 91 ? 12.554 -5.090 -2.300 1.00 87.12 91 GLN A CA 1
ATOM 656 C C . GLN A 1 91 ? 13.275 -6.095 -1.415 1.00 87.12 91 GLN A C 1
ATOM 658 O O . GLN A 1 91 ? 14.207 -5.737 -0.698 1.00 87.12 91 GLN A O 1
ATOM 663 N N . ASP A 1 92 ? 12.856 -7.350 -1.495 1.00 83.44 92 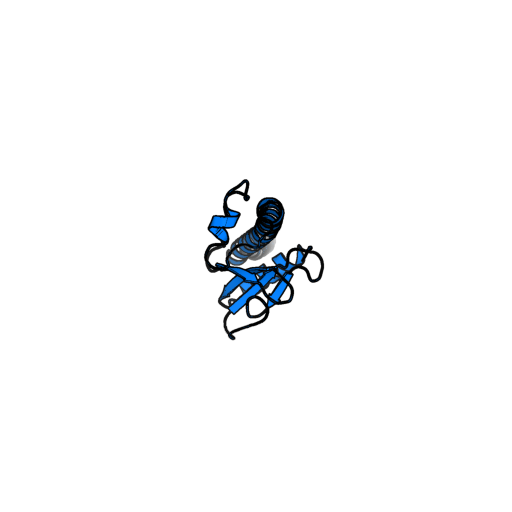ASP A N 1
ATOM 664 C CA . ASP A 1 92 ? 13.554 -8.477 -0.890 1.00 83.44 92 ASP A CA 1
ATOM 665 C C . ASP A 1 92 ? 13.746 -9.607 -1.913 1.00 83.44 92 ASP A C 1
ATOM 667 O O . ASP A 1 92 ? 13.489 -9.438 -3.109 1.00 83.44 92 ASP A O 1
ATOM 671 N N . ALA A 1 93 ? 14.217 -10.767 -1.451 1.00 78.94 93 ALA A N 1
ATOM 672 C CA . ALA A 1 93 ? 14.447 -11.941 -2.293 1.00 78.94 93 ALA A CA 1
ATOM 673 C C . ALA A 1 93 ? 13.180 -12.456 -3.004 1.00 78.94 93 ALA A C 1
ATOM 675 O O . ALA A 1 93 ? 13.289 -13.116 -4.033 1.00 78.94 93 ALA A O 1
ATOM 676 N N . ALA A 1 94 ? 11.988 -12.147 -2.486 1.00 79.62 94 ALA A N 1
ATOM 677 C CA . ALA A 1 94 ? 10.707 -12.495 -3.093 1.00 79.62 94 ALA A CA 1
ATOM 678 C C . ALA A 1 94 ? 10.127 -11.355 -3.959 1.00 79.62 94 ALA A C 1
ATOM 680 O O . ALA A 1 94 ? 8.998 -11.459 -4.435 1.00 79.62 94 ALA A O 1
ATOM 681 N N . GLY A 1 95 ? 10.886 -10.278 -4.184 1.00 84.56 95 GLY A N 1
ATOM 682 C CA . GLY A 1 95 ? 10.558 -9.211 -5.127 1.00 84.56 95 GLY A CA 1
ATOM 683 C C . GLY A 1 95 ? 10.148 -7.883 -4.478 1.00 84.56 95 GLY A C 1
ATOM 684 O O . GLY A 1 95 ? 10.321 -7.682 -3.272 1.00 84.56 95 GLY A O 1
ATOM 685 N N . PRO A 1 96 ? 9.643 -6.934 -5.287 1.00 88.81 96 PRO A N 1
ATOM 686 C CA . PRO A 1 96 ? 9.214 -5.627 -4.807 1.00 88.81 96 PRO A CA 1
ATOM 687 C C . PRO A 1 96 ? 7.925 -5.731 -3.989 1.00 88.81 96 PRO A C 1
ATOM 689 O O . PRO A 1 96 ? 7.015 -6.498 -4.314 1.00 88.81 96 PRO A O 1
ATOM 692 N N . TRP A 1 97 ? 7.814 -4.906 -2.957 1.00 89.50 97 TRP A N 1
ATOM 693 C CA . TRP A 1 97 ? 6.637 -4.833 -2.107 1.00 89.50 97 TRP A CA 1
ATOM 694 C C . TRP A 1 97 ? 6.268 -3.384 -1.799 1.00 89.50 97 TRP A C 1
ATOM 696 O O . TRP A 1 97 ? 7.123 -2.508 -1.677 1.00 89.50 97 TRP A O 1
ATOM 706 N N . PHE A 1 98 ? 4.970 -3.143 -1.634 1.00 90.75 98 PHE A N 1
ATOM 707 C CA . PHE A 1 98 ? 4.433 -1.892 -1.110 1.00 90.75 98 PHE A CA 1
ATOM 708 C C . PHE A 1 98 ? 3.853 -2.150 0.264 1.00 90.75 98 PHE A C 1
ATOM 710 O O . PHE A 1 98 ? 3.068 -3.078 0.438 1.00 90.75 98 PHE A O 1
ATOM 717 N N . CYS A 1 99 ? 4.197 -1.323 1.234 1.00 90.31 99 CYS A N 1
ATOM 718 C CA . CYS A 1 99 ? 3.689 -1.458 2.581 1.00 90.31 99 CYS A CA 1
ATOM 719 C C . CYS A 1 99 ? 3.033 -0.166 3.045 1.00 90.31 99 CYS A C 1
ATOM 721 O O . CYS A 1 99 ? 3.525 0.927 2.780 1.00 90.31 99 CYS A O 1
ATOM 723 N N . ILE A 1 100 ? 1.924 -0.304 3.760 1.00 90.38 100 ILE A N 1
ATOM 724 C CA . ILE A 1 100 ? 1.349 0.775 4.552 1.00 90.38 100 ILE A CA 1
ATOM 725 C C . ILE A 1 100 ? 1.450 0.396 6.027 1.00 90.38 100 ILE A C 1
ATOM 727 O O . ILE A 1 100 ? 0.968 -0.665 6.427 1.00 90.38 100 ILE A O 1
ATOM 731 N N . SER A 1 101 ? 2.087 1.243 6.831 1.00 89.44 101 SER A N 1
ATOM 732 C CA . SER A 1 101 ? 2.276 1.031 8.267 1.00 89.44 101 SER A CA 1
ATOM 733 C C . SER A 1 101 ? 1.657 2.149 9.096 1.00 89.44 101 SER A C 1
ATOM 735 O O . SER A 1 101 ? 1.450 3.259 8.608 1.00 89.44 101 SER A O 1
ATOM 737 N N . ALA A 1 102 ? 1.328 1.844 10.346 1.00 86.69 102 ALA A N 1
ATOM 738 C CA . ALA A 1 102 ? 0.836 2.784 11.343 1.00 86.69 102 ALA A CA 1
ATOM 739 C C . ALA A 1 102 ? 1.174 2.295 12.757 1.00 86.69 102 ALA A C 1
ATOM 741 O O . ALA A 1 102 ? 1.480 1.119 12.945 1.00 86.69 102 ALA A O 1
ATOM 742 N N . ASP A 1 103 ? 1.046 3.163 13.761 1.00 84.25 103 ASP A N 1
ATOM 743 C CA . ASP A 1 103 ? 1.178 2.747 15.167 1.00 84.25 103 ASP A CA 1
ATOM 744 C C . ASP A 1 103 ? 0.084 1.735 15.540 1.00 84.25 103 ASP A C 1
ATOM 746 O O . ASP A 1 103 ? -1.041 1.809 15.017 1.00 84.25 103 ASP A O 1
ATOM 750 N N . ALA A 1 104 ? 0.396 0.830 16.473 1.00 76.00 104 ALA A N 1
ATOM 751 C CA . ALA A 1 104 ? -0.486 -0.236 16.943 1.00 76.00 104 ALA A CA 1
ATOM 752 C C . ALA A 1 104 ? -1.701 0.283 17.740 1.00 76.00 104 ALA A C 1
ATOM 754 O O . ALA A 1 104 ? -1.793 0.167 18.958 1.00 76.00 104 ALA A O 1
ATOM 755 N N . VAL A 1 105 ? -2.682 0.829 17.022 1.00 79.44 105 VAL A N 1
ATOM 756 C CA . VAL A 1 105 ? -4.001 1.206 17.545 1.00 79.44 105 VAL A CA 1
ATOM 757 C C . VAL A 1 105 ? -5.038 0.210 17.025 1.00 79.44 105 VAL A C 1
ATOM 759 O O . VAL A 1 105 ? -5.095 -0.066 15.825 1.00 79.44 105 VAL A O 1
ATOM 762 N N . GLU A 1 106 ? -5.899 -0.303 17.906 1.00 69.50 106 GLU A N 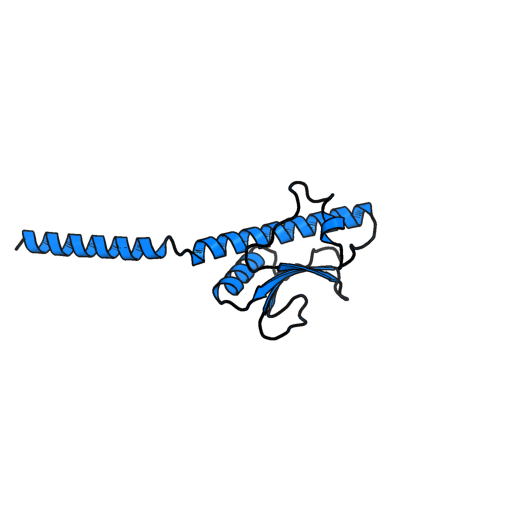1
ATOM 763 C CA . GLU A 1 106 ? -6.824 -1.414 17.619 1.00 69.50 106 GLU A CA 1
ATOM 764 C C . GLU A 1 106 ? -7.715 -1.181 16.379 1.00 69.50 106 GLU A C 1
ATOM 766 O O . GLU A 1 106 ? -7.940 -2.086 15.570 1.00 69.50 106 GLU A O 1
ATOM 771 N N . GLY A 1 107 ? -8.147 0.065 16.147 1.00 76.19 107 GLY A N 1
ATOM 772 C CA . GLY A 1 107 ? -8.926 0.441 14.962 1.00 76.19 107 GLY A CA 1
ATOM 773 C C . GLY A 1 107 ? -8.149 0.377 13.639 1.00 76.19 107 GLY A C 1
ATOM 774 O O . GLY A 1 107 ? -8.741 0.090 12.597 1.00 76.19 107 GLY A O 1
ATOM 775 N N . ARG A 1 108 ? -6.830 0.602 13.665 1.00 80.62 108 ARG A N 1
ATOM 776 C CA . ARG A 1 108 ? -5.982 0.640 12.463 1.00 80.62 108 ARG A CA 1
ATOM 777 C C . ARG A 1 108 ? -5.671 -0.757 11.941 1.00 80.62 108 ARG A C 1
ATOM 779 O O . ARG A 1 108 ? -5.791 -1.006 10.744 1.00 80.62 108 ARG A O 1
ATOM 786 N N . LEU A 1 109 ? -5.400 -1.702 12.842 1.00 82.38 109 LEU A N 1
ATOM 787 C CA . LEU A 1 109 ? -5.197 -3.106 12.476 1.00 82.38 109 LEU A CA 1
ATOM 788 C C . LEU A 1 109 ? -6.428 -3.696 11.773 1.00 82.38 109 LEU A C 1
ATOM 790 O O . LEU A 1 109 ? -6.304 -4.400 10.771 1.00 82.38 109 LEU A O 1
ATOM 794 N N . GLN A 1 110 ? -7.630 -3.388 12.272 1.00 82.75 110 GLN A N 1
ATOM 795 C CA . GLN A 1 110 ? -8.873 -3.846 11.648 1.00 82.75 110 GLN A CA 1
ATOM 796 C C . GLN A 1 110 ? -9.077 -3.255 10.247 1.00 82.75 110 GLN A C 1
ATOM 798 O O . GLN A 1 110 ? -9.524 -3.975 9.355 1.00 82.75 110 GLN A O 1
ATOM 803 N N . ALA A 1 111 ? -8.739 -1.978 10.035 1.00 82.81 111 ALA A N 1
ATOM 804 C CA . ALA A 1 111 ? -8.810 -1.354 8.712 1.00 82.81 111 ALA A CA 1
ATOM 805 C C . ALA A 1 111 ? -7.861 -2.038 7.716 1.00 82.81 111 ALA A C 1
ATOM 807 O O . ALA A 1 111 ? -8.271 -2.389 6.612 1.00 82.81 111 ALA A O 1
ATOM 808 N N . LEU A 1 112 ? -6.623 -2.319 8.133 1.00 85.31 112 LEU A N 1
ATOM 809 C CA . LEU A 1 112 ? -5.638 -3.015 7.301 1.00 85.31 112 LEU A CA 1
ATOM 810 C C . LEU A 1 112 ? -6.059 -4.451 6.963 1.00 85.31 112 LEU A C 1
ATOM 812 O O . LEU A 1 112 ? -5.938 -4.871 5.815 1.00 85.31 112 LEU A O 1
ATOM 816 N N . ARG A 1 113 ? -6.626 -5.190 7.926 1.00 85.75 113 ARG A N 1
ATOM 817 C CA . ARG A 1 113 ? -7.189 -6.530 7.675 1.00 85.75 113 ARG A CA 1
ATOM 818 C C . ARG A 1 113 ? -8.344 -6.493 6.677 1.00 85.75 113 ARG A C 1
ATOM 820 O O . ARG A 1 113 ? -8.401 -7.338 5.789 1.00 85.75 113 ARG A O 1
ATOM 827 N N . LYS A 1 114 ? -9.239 -5.505 6.786 1.00 85.94 114 LYS A N 1
ATOM 828 C CA . LYS A 1 114 ? -10.316 -5.308 5.804 1.00 85.94 114 LYS A CA 1
ATOM 829 C C . LYS A 1 114 ? -9.765 -4.971 4.421 1.00 85.94 114 LYS A C 1
ATOM 831 O O . LYS A 1 114 ? -10.248 -5.524 3.441 1.00 85.94 114 LYS A O 1
ATOM 836 N N . ALA A 1 115 ? -8.745 -4.119 4.339 1.00 84.44 115 ALA A N 1
ATOM 837 C CA . ALA A 1 115 ? -8.114 -3.776 3.069 1.00 84.44 115 ALA A CA 1
ATOM 838 C C . ALA A 1 115 ? -7.459 -5.003 2.421 1.00 84.44 115 ALA A C 1
ATOM 840 O O . ALA A 1 115 ? -7.624 -5.213 1.223 1.00 84.44 115 ALA A O 1
ATOM 841 N N . ALA A 1 116 ? -6.777 -5.840 3.211 1.00 84.62 116 ALA A N 1
ATOM 842 C CA . ALA A 1 116 ? -6.163 -7.081 2.746 1.00 84.62 116 ALA A CA 1
ATOM 843 C C . ALA A 1 116 ? -7.195 -8.090 2.217 1.00 84.62 116 ALA A C 1
ATOM 845 O O . ALA A 1 116 ? -6.951 -8.735 1.201 1.00 84.62 116 ALA A O 1
ATOM 846 N N . ALA A 1 117 ? -8.374 -8.171 2.842 1.00 84.81 117 ALA A N 1
ATOM 847 C CA . ALA A 1 117 ? -9.467 -9.038 2.394 1.00 84.81 117 ALA A CA 1
ATOM 848 C C . ALA A 1 117 ? -10.051 -8.654 1.016 1.00 84.81 117 ALA A C 1
ATOM 850 O O . ALA A 1 117 ? -10.764 -9.453 0.417 1.00 84.81 117 ALA A O 1
ATOM 851 N N . MET A 1 118 ? -9.748 -7.457 0.494 1.00 84.44 118 MET A N 1
ATOM 852 C CA . MET A 1 118 ? -10.164 -7.017 -0.849 1.00 84.44 118 MET A CA 1
ATOM 853 C C . MET A 1 118 ? -9.256 -7.534 -1.977 1.00 84.44 118 MET A C 1
ATOM 855 O O . MET A 1 118 ? -9.497 -7.218 -3.148 1.00 84.44 118 MET A O 1
ATOM 859 N N . PHE A 1 119 ? -8.201 -8.276 -1.640 1.00 81.31 119 PHE A N 1
ATOM 860 C CA . PHE A 1 119 ? -7.252 -8.859 -2.583 1.00 81.31 119 PHE A CA 1
ATOM 861 C C . PHE A 1 119 ? -7.327 -10.392 -2.548 1.00 81.31 119 PHE A C 1
ATOM 863 O O . PHE A 1 119 ? -7.759 -10.962 -1.545 1.00 81.31 119 PHE A O 1
ATOM 870 N N . PRO A 1 120 ? -6.898 -11.078 -3.625 1.00 77.69 120 PRO A N 1
ATOM 871 C CA . PRO A 1 120 ? -6.767 -12.531 -3.621 1.00 77.69 120 PRO A CA 1
ATOM 872 C C . PRO A 1 120 ? -5.927 -13.015 -2.434 1.00 77.69 120 PRO A C 1
ATOM 874 O O . PRO A 1 120 ? -4.985 -12.335 -2.011 1.00 77.69 120 PRO A O 1
ATOM 877 N N . HIS A 1 121 ? -6.253 -14.199 -1.910 1.00 72.50 121 HIS A N 1
ATOM 878 C CA . HIS A 1 121 ? -5.539 -14.780 -0.775 1.00 72.50 121 HIS A CA 1
ATOM 879 C C . HIS A 1 121 ? -4.020 -14.774 -1.000 1.00 72.50 121 HIS A C 1
ATOM 881 O O . HIS A 1 121 ? -3.531 -15.237 -2.027 1.00 72.50 121 HIS A O 1
ATOM 887 N N . GLY A 1 122 ? -3.283 -14.238 -0.023 1.00 69.44 122 GLY A N 1
ATOM 888 C CA . GLY A 1 122 ? -1.820 -14.174 -0.042 1.00 69.44 122 GLY A CA 1
ATOM 889 C C . GLY A 1 122 ? -1.214 -12.960 -0.757 1.00 69.44 122 GLY A C 1
ATOM 890 O O . GLY A 1 122 ? -0.017 -12.737 -0.611 1.00 69.44 122 GLY A O 1
ATOM 891 N N . ALA A 1 123 ? -1.998 -12.138 -1.465 1.00 78.62 123 ALA A N 1
ATOM 892 C CA . ALA A 1 123 ? -1.470 -10.949 -2.147 1.00 78.62 123 ALA A CA 1
ATOM 893 C C . ALA A 1 123 ? -1.119 -9.799 -1.182 1.00 78.62 123 ALA A C 1
ATOM 895 O O . ALA A 1 123 ? -0.217 -9.006 -1.460 1.00 78.62 123 ALA A O 1
ATOM 896 N N . VAL A 1 124 ? -1.826 -9.708 -0.049 1.00 84.19 124 VAL A N 1
ATOM 897 C CA . VAL A 1 124 ? -1.560 -8.738 1.022 1.00 84.19 124 VAL A CA 1
ATOM 898 C C . VAL A 1 124 ? -1.392 -9.478 2.346 1.00 84.19 124 VAL A C 1
ATOM 900 O O . VAL A 1 124 ? -2.310 -10.168 2.789 1.00 84.19 124 VAL A O 1
ATOM 903 N N . SER A 1 125 ? -0.245 -9.313 3.002 1.00 86.38 125 SER A N 1
ATOM 904 C CA . SER A 1 125 ? 0.001 -9.808 4.359 1.00 86.38 125 SER A CA 1
ATOM 905 C C . SER A 1 125 ? -0.157 -8.680 5.376 1.00 86.38 125 SER A C 1
ATOM 907 O O . SER A 1 125 ? 0.267 -7.555 5.129 1.00 86.38 125 SER A O 1
ATOM 909 N N . VAL A 1 126 ? -0.776 -8.960 6.527 1.00 85.88 126 VAL A N 1
ATOM 910 C CA . VAL A 1 126 ? -0.923 -7.991 7.626 1.00 85.88 126 VAL A CA 1
ATOM 911 C C . VAL A 1 126 ? -0.151 -8.499 8.836 1.00 85.88 126 VAL A C 1
ATOM 913 O O . VAL A 1 126 ? -0.379 -9.625 9.273 1.00 85.88 126 VAL A O 1
ATOM 916 N N . GLY A 1 127 ? 0.743 -7.679 9.381 1.00 83.31 127 GLY A N 1
ATOM 917 C CA . GLY A 1 127 ? 1.633 -8.054 10.478 1.00 83.31 127 GLY A CA 1
ATOM 918 C C . GLY A 1 127 ? 2.095 -6.858 11.306 1.00 83.31 127 GLY A C 1
ATOM 919 O O . GLY A 1 127 ? 1.551 -5.762 11.181 1.00 83.31 127 GLY A O 1
ATOM 920 N N . GLY A 1 128 ? 3.097 -7.083 12.159 1.00 78.25 128 GLY A N 1
ATOM 921 C CA . GLY A 1 128 ? 3.693 -6.039 13.002 1.00 78.25 128 GLY A CA 1
ATOM 922 C C . GLY A 1 128 ? 4.618 -5.076 12.249 1.00 78.25 128 GLY A C 1
ATOM 923 O O . GLY A 1 128 ? 4.956 -4.015 12.755 1.00 78.25 128 GLY A O 1
ATOM 924 N N . ALA A 1 129 ? 5.028 -5.425 11.027 1.00 78.50 129 ALA A N 1
ATOM 925 C CA . ALA A 1 129 ? 5.876 -4.574 10.203 1.00 78.50 129 ALA A CA 1
ATOM 926 C C . ALA A 1 129 ? 5.850 -4.940 8.722 1.00 78.50 129 ALA A C 1
ATOM 928 O O . AL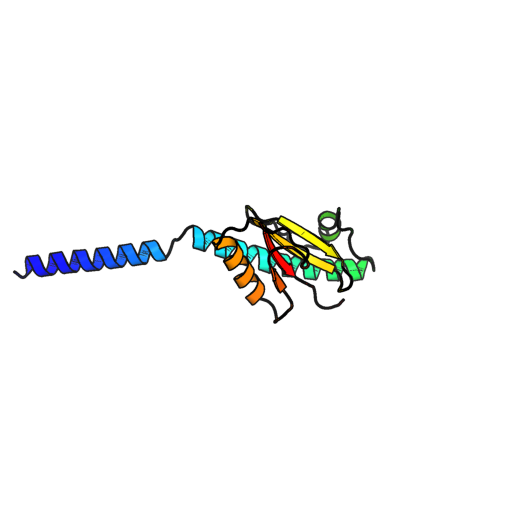A A 1 129 ? 5.291 -5.961 8.310 1.00 78.50 129 ALA A O 1
ATOM 929 N N . CYS A 1 130 ? 6.459 -4.064 7.928 1.00 82.12 130 CYS A N 1
ATOM 930 C CA . CYS A 1 130 ? 6.616 -4.235 6.496 1.00 82.12 130 CYS A CA 1
ATOM 931 C C . CYS A 1 130 ? 7.562 -5.398 6.188 1.00 82.12 130 CYS A C 1
ATOM 933 O O . CYS A 1 130 ? 8.584 -5.558 6.848 1.00 82.12 130 CYS A O 1
ATOM 935 N N . ALA A 1 131 ? 7.202 -6.220 5.201 1.00 69.19 131 ALA A N 1
ATOM 936 C CA . ALA A 1 131 ? 7.989 -7.373 4.742 1.00 69.19 131 ALA A CA 1
ATOM 937 C C . ALA A 1 131 ? 8.330 -8.445 5.804 1.00 69.19 131 ALA A C 1
ATOM 939 O O . ALA A 1 131 ? 9.059 -9.382 5.501 1.00 69.19 131 ALA A O 1
ATOM 940 N N . GLY A 1 132 ? 7.761 -8.375 7.012 1.00 58.00 132 GLY A N 1
ATOM 941 C CA . GLY A 1 132 ? 7.996 -9.362 8.071 1.00 58.00 132 GLY A CA 1
ATOM 942 C C . GLY A 1 132 ? 9.192 -9.073 8.985 1.00 58.00 132 GLY A C 1
ATOM 943 O O . GLY A 1 132 ? 9.391 -9.822 9.938 1.00 58.00 132 GLY A O 1
ATOM 944 N N . GLU A 1 133 ? 9.935 -7.984 8.775 1.00 51.62 133 GLU A N 1
ATOM 945 C CA . GLU A 1 133 ? 10.975 -7.531 9.709 1.00 51.62 133 GLU A CA 1
ATOM 946 C C . GLU A 1 133 ? 10.395 -6.476 10.652 1.00 51.62 133 GLU A C 1
ATOM 948 O O . GLU A 1 133 ? 10.233 -5.318 10.269 1.00 51.62 133 GLU A O 1
ATOM 953 N N . GLY A 1 134 ? 9.998 -6.878 11.866 1.00 49.94 134 GLY A N 1
ATOM 954 C CA . GLY A 1 134 ? 9.224 -6.008 12.753 1.00 49.94 134 GLY A CA 1
ATOM 955 C C . GLY A 1 134 ? 9.799 -5.703 14.120 1.00 49.94 134 GLY A C 1
ATOM 956 O O . GLY A 1 134 ? 10.155 -6.599 14.878 1.00 49.94 134 GLY A O 1
ATOM 957 N N . GLY A 1 135 ? 9.774 -4.406 14.442 1.00 49.34 135 GLY A N 1
ATOM 958 C CA . GLY A 1 135 ? 9.697 -3.892 15.805 1.00 49.34 135 GLY A CA 1
ATOM 959 C C . GLY A 1 135 ? 8.269 -4.011 16.356 1.00 49.34 135 GLY A C 1
ATOM 960 O O . GLY A 1 135 ? 7.294 -3.962 15.610 1.00 49.34 135 GLY A O 1
ATOM 961 N N . ALA A 1 136 ? 8.154 -4.191 17.671 1.00 53.16 136 ALA A N 1
ATOM 962 C CA . ALA A 1 136 ? 6.962 -4.705 18.350 1.00 53.16 136 ALA A CA 1
ATOM 963 C C . ALA A 1 136 ? 5.733 -3.765 18.415 1.00 53.16 136 ALA A C 1
ATOM 965 O O . ALA A 1 136 ? 4.688 -4.190 18.901 1.00 53.16 136 ALA A O 1
ATOM 966 N N . GLU A 1 137 ? 5.819 -2.518 17.936 1.00 58.38 137 G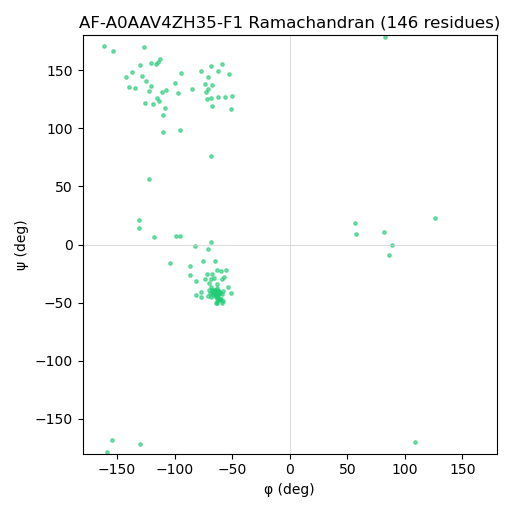LU A N 1
ATOM 967 C CA . GLU A 1 137 ? 4.812 -1.470 18.216 1.00 58.38 137 GLU A CA 1
ATOM 968 C C . GLU A 1 137 ? 4.062 -0.922 16.985 1.00 58.38 137 GLU A C 1
ATOM 970 O O . GLU A 1 137 ? 3.263 0.011 17.102 1.00 58.38 137 GLU A O 1
ATOM 975 N N . ALA A 1 138 ? 4.262 -1.506 15.800 1.00 75.38 138 ALA A N 1
ATOM 976 C CA . ALA A 1 138 ? 3.596 -1.077 14.570 1.00 75.38 138 ALA A CA 1
ATOM 977 C C . ALA A 1 138 ? 2.601 -2.123 14.041 1.00 75.38 138 ALA A C 1
ATOM 979 O O . ALA A 1 138 ? 2.646 -3.304 14.376 1.00 75.38 138 ALA A O 1
ATOM 980 N N . VAL A 1 139 ? 1.666 -1.675 13.204 1.00 82.50 139 VAL A N 1
ATOM 981 C CA . VAL A 1 139 ? 0.813 -2.526 12.368 1.00 82.50 139 VAL A CA 1
ATOM 982 C C . VAL A 1 139 ? 1.048 -2.166 10.915 1.00 82.50 139 VAL A C 1
ATOM 984 O O . VAL A 1 139 ? 1.122 -0.992 10.558 1.00 82.50 139 VAL A O 1
ATOM 987 N N . ALA A 1 140 ? 1.173 -3.174 10.065 1.00 86.62 140 ALA A N 1
ATOM 988 C CA . ALA A 1 140 ? 1.556 -2.995 8.678 1.00 86.62 140 ALA A CA 1
ATOM 989 C C . ALA A 1 140 ? 0.796 -3.952 7.765 1.00 86.62 140 ALA A C 1
ATOM 991 O O . ALA A 1 140 ? 0.544 -5.100 8.129 1.00 86.62 140 ALA A O 1
ATOM 992 N N . ALA A 1 141 ? 0.458 -3.485 6.567 1.00 87.75 141 ALA A N 1
ATOM 993 C CA . ALA A 1 141 ? -0.047 -4.311 5.482 1.00 87.75 141 ALA A CA 1
ATOM 994 C C . ALA A 1 141 ? 0.915 -4.226 4.300 1.00 87.75 141 ALA A C 1
ATOM 996 O O . ALA A 1 141 ? 1.160 -3.138 3.785 1.00 87.75 141 ALA A O 1
ATOM 997 N N . THR A 1 142 ? 1.447 -5.370 3.879 1.00 89.25 142 THR A N 1
ATOM 998 C CA . THR A 1 142 ? 2.406 -5.494 2.781 1.00 89.25 142 THR A CA 1
ATOM 999 C C . THR A 1 142 ? 1.724 -6.144 1.587 1.00 89.25 142 THR A C 1
ATOM 1001 O O . THR A 1 142 ? 1.293 -7.290 1.666 1.00 89.25 142 THR A O 1
ATOM 1004 N N . TYR A 1 143 ? 1.635 -5.418 0.481 1.00 88.56 143 TYR A N 1
ATOM 1005 C CA . TYR A 1 143 ? 1.164 -5.895 -0.809 1.00 88.56 143 TYR A CA 1
ATOM 1006 C C . TYR A 1 143 ? 2.341 -6.275 -1.700 1.00 88.56 143 TYR A C 1
ATOM 1008 O O . TYR A 1 143 ? 3.269 -5.483 -1.894 1.00 88.56 143 TYR A O 1
ATOM 1016 N N . ARG A 1 144 ? 2.271 -7.471 -2.282 1.00 87.31 144 ARG A N 1
ATOM 1017 C CA . ARG A 1 144 ? 3.216 -7.944 -3.295 1.00 87.31 144 ARG A CA 1
ATOM 1018 C C . ARG A 1 144 ? 2.506 -8.006 -4.649 1.00 87.31 144 ARG A C 1
ATOM 1020 O O . ARG A 1 144 ? 1.608 -8.833 -4.817 1.00 87.31 144 ARG A O 1
ATOM 1027 N N . PRO A 1 145 ? 2.860 -7.136 -5.610 1.00 79.50 145 PRO A N 1
ATOM 1028 C CA . PRO A 1 145 ? 2.291 -7.188 -6.950 1.00 79.50 145 PRO A CA 1
ATOM 1029 C C . PRO A 1 145 ? 2.651 -8.517 -7.627 1.00 79.50 145 PRO A C 1
ATOM 1031 O O . PRO A 1 145 ? 3.821 -8.884 -7.701 1.00 79.50 145 PRO A O 1
ATOM 1034 N N . ILE A 1 146 ? 1.645 -9.239 -8.123 1.00 63.69 146 ILE A N 1
ATOM 1035 C CA . ILE A 1 146 ? 1.833 -10.523 -8.813 1.00 63.69 146 ILE A CA 1
ATOM 1036 C C . ILE A 1 146 ? 2.545 -10.264 -10.151 1.00 63.69 146 ILE A C 1
ATOM 1038 O O . ILE A 1 146 ? 2.083 -9.444 -10.944 1.00 63.69 146 ILE A O 1
ATOM 1042 N N . GLY A 1 147 ? 3.665 -10.955 -10.392 1.00 53.75 147 GLY A N 1
ATOM 1043 C CA . GLY A 1 147 ? 4.517 -10.781 -11.580 1.00 53.75 147 GLY A CA 1
ATOM 1044 C C . GLY A 1 147 ? 6.000 -10.509 -11.282 1.00 53.75 147 GLY A C 1
ATOM 1045 O O . GLY A 1 147 ? 6.683 -9.886 -12.102 1.00 53.75 147 GLY A O 1
ATOM 1046 N N . SER A 1 148 ? 6.483 -10.896 -10.098 1.00 42.84 148 SER A N 1
ATOM 1047 C CA . SER A 1 148 ? 7.914 -11.070 -9.803 1.00 42.84 148 SER A CA 1
ATOM 1048 C C . SER A 1 148 ? 8.497 -12.204 -10.635 1.00 42.84 148 SER A C 1
ATOM 1050 O O . SER A 1 148 ? 7.918 -13.312 -10.546 1.00 42.84 148 SER A O 1
#

Mean predicted aligned error: 11.44 Å

Solvent-accessible surface area (backbone atoms only — not comparable to full-atom values): 8266 Å² total; per-residue (Å²): 111,72,67,60,54,53,53,54,51,50,51,52,51,52,50,51,50,50,57,54,52,61,67,74,66,37,71,71,52,57,54,26,52,50,40,18,50,39,50,43,51,32,52,53,49,52,40,52,12,49,53,54,44,31,73,74,67,74,52,80,72,52,66,90,49,37,65,71,69,36,38,88,54,31,99,83,53,74,73,65,62,47,93,74,42,44,75,50,54,48,72,56,98,88,34,60,36,41,24,43,35,29,64,72,42,79,67,53,53,54,18,47,52,56,27,34,69,77,44,65,92,82,39,36,49,74,44,44,24,52,92,73,69,58,62,96,61,33,28,14,33,27,34,45,59,88,85,110

pLDDT: mean 77.46, std 13.08, range [42.84, 90.75]

Radius of gyration: 21.62 Å; Cα contacts (8 Å, |Δi|>4): 195; chains: 1; bounding box: 69×26×52 Å

Secondary structure (DSSP, 8-state):
-HHHHHHHHHHHHHHHHHHHHHHH--HHHHHHHHHHHHHHHHHHHHHHHHHHHHHHHSSPPPTTTHHHHHGGG-TT-PPPPPTTEEEEEEEETTEEEEEEEEE--HHHHHHHHHHHTTS-TTSEEEESSGGG---TTEEEEEE--S--

Organism: NCBI:txid270350

Foldseek 3Di:
DVVVVVVVVVVVVVVVVVVVVCVPDDVLVVLLVVQLVLLLVQLVQLLQLQVVLCVVPVDGDDQVCNQVSSQVVRPVGHRDHRPQKDWGWDADPVGIK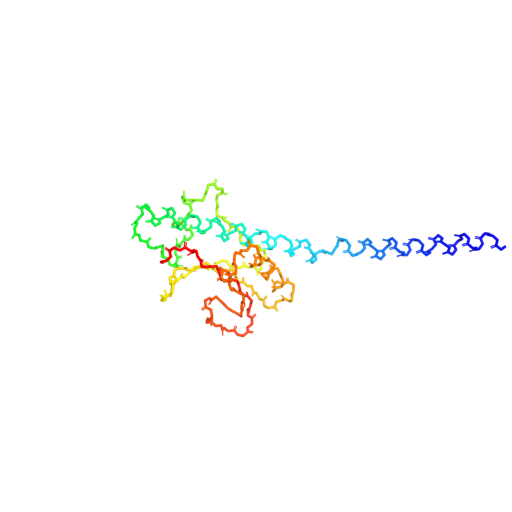IKIKGWPDPSNLVSLVSSQVVDPPPQKDWDQDEPPDHDNTMIMIMGDRPDD